Protein AF-A0A9X2YB79-F1 (afdb_monomer_lite)

pLDDT: mean 82.54, std 1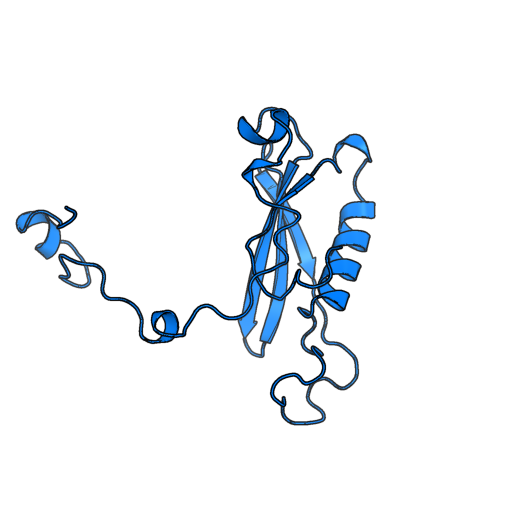3.03, range [49.19, 96.75]

Radius of gyration: 19.14 Å; chains: 1; bounding box: 35×54×44 Å

Organism: NCBI:txid318424

Secondary structure (DSSP, 8-state):
--PPPHHHHTTSTT--SSPPPPGGGGSPPP----TT--GGGS-THHHHT-STTEEEEEEEE-GGG-EEEEEEETTT--EEEEEEPPPTTTTTSPPPTT---TTTTSHHHHHHHHHHHHTTS-GGG-SEEE--S-GGGTT--

InterPro domains:
  IPR051917 Transposase/Integrase Enzymes [PTHR10948] (9-87)

Foldseek 3Di:
DQFDDQVVLVVDPVSDRDDDDDPVNPDDDPDFADPPDDPVPDPPCLVVLCFAQEWEWDWDQDPPRFIWIWIATSNPRDIDIQGQCFAPPPPVDDDDDVDDPRSRLAQVSLLVSCCVRCVPDDPRNNRYYHYPRDRSNSPVD

Structure (mmCIF, N/CA/C/O backbone):
data_AF-A0A9X2YB79-F1
#
_entry.id   AF-A0A9X2YB79-F1
#
loop_
_atom_site.group_PDB
_atom_site.id
_atom_site.type_symbol
_atom_site.label_atom_id
_atom_site.label_alt_id
_atom_site.label_comp_id
_atom_site.label_asym_id
_atom_site.label_entity_id
_atom_site.label_seq_id
_atom_site.pdbx_PDB_ins_code
_atom_site.Cartn_x
_atom_site.Cartn_y
_atom_site.Cartn_z
_atom_site.occupancy
_atom_site.B_iso_or_equiv
_atom_site.auth_seq_id
_atom_site.auth_comp_id
_atom_site.auth_asym_id
_atom_site.auth_atom_id
_atom_site.pdbx_PDB_model_num
ATOM 1 N N . ARG A 1 1 ? 6.542 -32.253 14.488 1.00 49.19 1 ARG A N 1
ATOM 2 C CA . ARG A 1 1 ? 6.603 -31.087 13.569 1.00 49.19 1 ARG A CA 1
ATOM 3 C C . ARG A 1 1 ? 6.091 -31.504 12.180 1.00 49.19 1 ARG A C 1
ATOM 5 O O . ARG A 1 1 ? 6.832 -32.119 11.434 1.00 49.19 1 ARG A O 1
ATOM 12 N N . GLY A 1 2 ? 4.823 -31.199 11.872 1.00 64.25 2 GLY A N 1
ATOM 13 C CA . GLY A 1 2 ? 4.397 -30.647 10.574 1.00 64.25 2 GLY A CA 1
ATOM 14 C C . GLY A 1 2 ? 4.166 -31.514 9.324 1.00 64.25 2 GLY A C 1
ATOM 15 O O . GLY A 1 2 ? 4.121 -30.914 8.256 1.00 64.25 2 GLY A O 1
ATOM 16 N N . ALA A 1 3 ? 4.012 -32.840 9.388 1.00 66.25 3 ALA A N 1
ATOM 17 C CA . ALA A 1 3 ? 3.626 -33.629 8.204 1.00 66.25 3 ALA A CA 1
ATOM 18 C C . ALA A 1 3 ? 2.130 -33.989 8.232 1.00 66.25 3 ALA A C 1
ATOM 20 O O . ALA A 1 3 ? 1.607 -34.361 9.285 1.00 66.25 3 ALA A O 1
ATOM 21 N N . LEU A 1 4 ? 1.444 -33.875 7.086 1.00 75.81 4 LEU A N 1
ATOM 22 C CA . LEU A 1 4 ? 0.056 -34.330 6.945 1.00 75.81 4 LEU A CA 1
ATOM 23 C C . LEU A 1 4 ? -0.021 -35.858 7.130 1.00 75.81 4 LEU A C 1
ATOM 25 O O . LEU A 1 4 ? 0.881 -36.579 6.699 1.00 75.81 4 LEU A O 1
ATOM 29 N N . LYS A 1 5 ? -1.104 -36.362 7.740 1.00 81.69 5 LYS A N 1
ATOM 30 C CA . LYS A 1 5 ? -1.351 -37.811 7.856 1.00 81.69 5 LYS A CA 1
ATOM 31 C C . LYS A 1 5 ? -1.383 -38.450 6.461 1.00 81.69 5 LYS A C 1
ATOM 33 O O . LYS A 1 5 ? -1.980 -37.878 5.553 1.00 81.69 5 LYS A O 1
ATOM 38 N N . ARG A 1 6 ? -0.778 -39.635 6.305 1.00 75.75 6 ARG A N 1
ATOM 39 C CA . ARG A 1 6 ? -0.624 -40.350 5.016 1.00 75.75 6 ARG A CA 1
ATOM 40 C C . ARG A 1 6 ? -1.925 -40.466 4.219 1.00 75.75 6 ARG A C 1
ATOM 42 O O . ARG A 1 6 ? -1.917 -40.215 3.021 1.00 75.75 6 ARG A O 1
ATOM 49 N N . GLU A 1 7 ? -3.024 -40.774 4.895 1.00 80.31 7 GLU A N 1
ATOM 50 C CA . GLU A 1 7 ? -4.357 -40.915 4.294 1.00 80.31 7 GLU A CA 1
ATOM 51 C C . GLU A 1 7 ? -4.833 -39.625 3.611 1.00 80.31 7 GLU A C 1
ATOM 53 O O . GLU A 1 7 ? -5.417 -39.662 2.534 1.00 80.31 7 GLU A O 1
ATOM 58 N N . LEU A 1 8 ? -4.508 -38.463 4.184 1.00 81.81 8 LEU A N 1
ATOM 59 C CA . LEU A 1 8 ? -4.899 -37.159 3.646 1.00 81.81 8 LEU A CA 1
ATOM 60 C C . LEU A 1 8 ? -4.013 -36.715 2.475 1.00 81.81 8 LEU A C 1
ATOM 62 O O . LEU A 1 8 ? -4.433 -35.896 1.662 1.00 81.81 8 LEU A O 1
ATOM 66 N N . VAL A 1 9 ? -2.792 -37.250 2.371 1.00 82.50 9 VAL A N 1
ATOM 67 C CA . VAL A 1 9 ? -1.859 -36.929 1.280 1.00 82.50 9 VAL A CA 1
ATOM 68 C C . VAL A 1 9 ? -2.377 -37.447 -0.061 1.00 82.50 9 VAL A C 1
ATOM 70 O O . VAL A 1 9 ? -2.197 -36.768 -1.069 1.00 82.50 9 VAL A O 1
ATOM 73 N N . ALA A 1 10 ? -3.066 -38.593 -0.066 1.00 81.19 10 ALA A N 1
ATOM 74 C CA . ALA A 1 10 ? -3.678 -39.168 -1.265 1.00 81.19 10 ALA A CA 1
ATOM 75 C C . ALA A 1 10 ? -4.766 -38.261 -1.871 1.00 81.19 10 ALA A C 1
ATOM 77 O O . ALA A 1 10 ? -4.942 -38.235 -3.085 1.00 81.19 10 ALA A O 1
ATOM 78 N N . CYS A 1 11 ? -5.442 -37.462 -1.041 1.00 85.44 11 CYS A N 1
ATOM 79 C CA . CYS A 1 11 ? -6.464 -36.511 -1.481 1.00 85.44 11 CYS A CA 1
ATOM 80 C C . CYS A 1 11 ? -5.879 -35.191 -2.014 1.00 85.44 11 CYS A C 1
ATOM 82 O O . CYS A 1 11 ? -6.603 -34.367 -2.574 1.00 85.44 11 CYS A O 1
ATOM 84 N N . LEU A 1 12 ? -4.578 -34.937 -1.827 1.00 81.94 12 LEU A N 1
ATOM 85 C CA . LEU A 1 12 ? -3.947 -33.718 -2.322 1.00 81.94 12 LEU A CA 1
ATOM 86 C C . LEU A 1 12 ? -3.648 -33.849 -3.813 1.00 81.94 12 LEU A C 1
ATOM 88 O O . LEU A 1 12 ? -2.931 -34.752 -4.230 1.00 81.94 12 LEU A O 1
ATOM 92 N N . ARG A 1 13 ? -4.045 -32.842 -4.599 1.00 85.56 13 ARG A N 1
ATOM 93 C CA . ARG A 1 13 ? -3.746 -32.742 -6.043 1.00 85.56 13 ARG A CA 1
ATOM 94 C C . ARG A 1 13 ? -2.268 -32.963 -6.394 1.00 85.56 13 ARG A C 1
ATOM 96 O O . ARG A 1 13 ? -1.944 -33.354 -7.506 1.00 85.56 13 ARG A O 1
ATOM 103 N N . THR A 1 14 ? -1.358 -32.638 -5.479 1.00 81.38 14 THR A N 1
ATOM 104 C CA . THR A 1 14 ? 0.088 -32.771 -5.691 1.00 81.38 14 THR A CA 1
ATOM 105 C C . THR A 1 14 ? 0.700 -34.004 -5.027 1.00 81.38 14 THR A C 1
ATOM 107 O O . THR A 1 14 ? 1.881 -34.247 -5.259 1.00 81.38 14 THR A O 1
ATOM 110 N N . GLY A 1 15 ? -0.042 -34.731 -4.181 1.00 82.06 15 GLY A N 1
ATOM 111 C CA . GLY A 1 15 ? 0.448 -35.893 -3.429 1.00 82.06 15 GLY A CA 1
ATOM 112 C C . GLY A 1 15 ? 1.571 -35.593 -2.429 1.00 82.06 15 GLY A C 1
ATOM 113 O O . GLY A 1 15 ? 2.278 -36.500 -1.995 1.00 82.06 15 GLY A O 1
ATOM 114 N N . ARG A 1 16 ? 1.803 -34.321 -2.074 1.00 81.00 16 ARG A N 1
ATOM 115 C CA . ARG A 1 16 ? 2.948 -33.928 -1.235 1.00 81.00 16 ARG A CA 1
ATOM 116 C C . ARG A 1 16 ? 2.546 -33.788 0.225 1.00 81.00 16 ARG A C 1
ATOM 118 O O . ARG A 1 16 ? 1.789 -32.889 0.574 1.00 81.00 16 ARG A O 1
ATOM 125 N N . ALA A 1 17 ? 3.146 -34.613 1.082 1.00 82.50 17 ALA A N 1
ATOM 126 C CA . ALA A 1 17 ? 2.995 -34.520 2.536 1.00 82.50 17 ALA A CA 1
ATOM 127 C C . ALA A 1 17 ? 3.674 -33.278 3.141 1.00 82.50 17 ALA A C 1
ATOM 129 O O . ALA A 1 17 ? 3.307 -32.833 4.229 1.00 82.50 17 ALA A O 1
ATOM 130 N N . LEU A 1 18 ? 4.670 -32.732 2.433 1.00 78.94 18 LEU A N 1
ATOM 131 C CA . LEU A 1 18 ? 5.451 -31.565 2.829 1.00 78.94 18 LEU A CA 1
ATOM 132 C C . LEU A 1 18 ? 5.437 -30.506 1.727 1.00 78.94 18 LEU A C 1
ATOM 134 O O . LEU A 1 18 ? 5.483 -30.802 0.530 1.00 78.94 18 LEU A O 1
ATOM 138 N N . ARG A 1 19 ? 5.414 -29.240 2.142 1.00 80.19 19 ARG A N 1
ATOM 139 C CA . ARG A 1 19 ? 5.516 -28.105 1.226 1.00 80.19 19 ARG A CA 1
ATOM 140 C C . ARG A 1 19 ? 6.909 -28.082 0.599 1.00 80.19 19 ARG A C 1
ATOM 142 O O . ARG A 1 19 ? 7.903 -27.949 1.303 1.00 80.19 19 ARG A O 1
ATOM 149 N N . VAL A 1 20 ? 6.967 -28.134 -0.729 1.00 77.31 20 VAL A N 1
ATOM 150 C CA . VAL A 1 20 ? 8.208 -27.900 -1.478 1.00 77.31 20 VAL A CA 1
ATOM 151 C C . VAL A 1 20 ? 8.343 -26.395 -1.726 1.00 77.31 20 VAL A C 1
ATOM 153 O O . VAL A 1 20 ? 7.406 -25.796 -2.273 1.00 77.31 20 VAL A O 1
ATOM 156 N N . PRO A 1 21 ? 9.458 -25.758 -1.333 1.00 69.00 21 PRO A N 1
ATOM 157 C CA . PRO A 1 21 ? 9.728 -24.367 -1.681 1.00 69.00 21 PRO A CA 1
ATOM 158 C C . PRO A 1 21 ? 9.716 -24.197 -3.204 1.00 69.00 21 PRO A C 1
ATOM 160 O O . PRO A 1 21 ? 10.287 -25.012 -3.927 1.00 69.00 21 PRO A O 1
ATOM 163 N N . ARG A 1 22 ? 9.069 -23.148 -3.724 1.00 71.25 22 ARG A N 1
ATOM 164 C CA . ARG A 1 22 ? 9.188 -22.828 -5.156 1.00 71.25 22 ARG A CA 1
ATOM 165 C C . ARG A 1 22 ? 10.617 -22.342 -5.421 1.00 71.25 22 ARG A C 1
ATOM 167 O O . ARG A 1 22 ? 11.197 -21.696 -4.556 1.00 71.25 22 ARG A O 1
ATOM 174 N N . ALA A 1 23 ? 11.159 -22.567 -6.621 1.00 66.12 23 ALA A N 1
ATOM 175 C CA . ALA A 1 23 ? 12.501 -22.088 -6.991 1.00 66.12 23 ALA A CA 1
ATOM 176 C C . ALA A 1 23 ? 12.678 -20.571 -6.747 1.00 66.12 23 ALA A C 1
ATOM 178 O O . ALA A 1 23 ? 13.694 -20.133 -6.224 1.00 66.12 23 ALA A O 1
ATOM 179 N N . ARG A 1 24 ? 11.628 -19.768 -6.983 1.00 56.69 24 ARG A N 1
ATOM 180 C CA . ARG A 1 24 ? 11.595 -18.325 -6.664 1.00 56.69 24 ARG A CA 1
ATOM 181 C C . ARG A 1 24 ? 11.772 -18.013 -5.166 1.00 56.69 24 ARG A C 1
ATOM 183 O O . ARG A 1 24 ? 12.240 -16.934 -4.829 1.00 56.69 24 ARG A O 1
ATOM 190 N N . THR A 1 25 ? 11.410 -18.935 -4.276 1.00 51.78 25 THR A N 1
ATOM 191 C CA . THR A 1 25 ? 11.564 -18.818 -2.815 1.00 51.78 25 THR A CA 1
ATOM 192 C C . THR A 1 25 ? 12.994 -19.120 -2.346 1.00 51.78 25 THR A C 1
ATOM 194 O O . THR A 1 25 ? 13.306 -18.870 -1.189 1.00 51.78 25 THR A O 1
ATOM 197 N N . GLN A 1 26 ? 13.872 -19.632 -3.219 1.00 51.84 26 GLN A N 1
ATOM 198 C CA . GLN A 1 26 ? 15.302 -19.796 -2.919 1.00 51.84 26 GLN A CA 1
ATOM 199 C C . GLN A 1 26 ? 16.100 -18.495 -3.100 1.00 51.84 26 GLN A C 1
ATOM 201 O O . GLN A 1 26 ? 17.267 -18.431 -2.713 1.00 51.84 26 GLN A O 1
ATOM 206 N N . ASN A 1 27 ? 15.491 -17.443 -3.661 1.00 52.88 27 ASN A N 1
ATOM 207 C CA . ASN A 1 27 ? 16.123 -16.131 -3.694 1.00 52.88 27 ASN A CA 1
ATOM 208 C C . ASN A 1 27 ? 16.271 -15.594 -2.268 1.00 52.88 27 ASN A C 1
ATOM 210 O O . ASN A 1 27 ? 15.292 -15.490 -1.529 1.00 52.88 27 ASN A O 1
ATOM 214 N N . LYS A 1 28 ? 17.510 -15.235 -1.907 1.00 55.50 28 LYS A N 1
ATOM 215 C CA . LYS A 1 28 ? 17.837 -14.569 -0.641 1.00 55.50 28 LYS A CA 1
ATOM 216 C C . LYS A 1 28 ? 16.924 -13.347 -0.443 1.00 55.50 28 LYS A C 1
ATOM 218 O O . LYS A 1 28 ? 16.685 -12.630 -1.421 1.00 55.50 28 LYS A O 1
ATOM 223 N N . PRO A 1 29 ? 16.446 -13.079 0.786 1.00 49.69 29 PRO A N 1
ATOM 224 C CA . PRO A 1 29 ? 15.671 -11.879 1.072 1.00 49.69 29 PRO A CA 1
ATOM 225 C C . PRO A 1 29 ? 16.494 -10.653 0.664 1.00 49.69 29 PRO A C 1
ATOM 227 O O . PRO A 1 29 ? 17.612 -10.452 1.137 1.00 49.69 29 PRO A O 1
ATOM 230 N N . GLN A 1 30 ? 15.978 -9.873 -0.283 1.00 54.84 30 GLN A N 1
ATOM 231 C CA . GLN A 1 30 ? 16.616 -8.636 -0.712 1.00 54.84 30 GLN A CA 1
ATOM 232 C C . GLN A 1 30 ? 16.090 -7.483 0.135 1.00 54.84 30 GLN A C 1
ATOM 234 O O . GLN A 1 30 ? 14.881 -7.313 0.185 1.00 54.84 30 GLN A O 1
ATOM 239 N N . GLY A 1 31 ? 17.007 -6.682 0.694 1.00 55.38 31 GLY A N 1
ATOM 240 C CA . GLY A 1 31 ? 16.797 -5.311 1.183 1.00 55.38 31 GLY A CA 1
ATOM 241 C C . GLY A 1 31 ? 15.593 -5.115 2.101 1.00 55.38 31 GLY A C 1
ATOM 242 O O . GLY A 1 31 ? 14.485 -4.913 1.623 1.00 55.38 31 GLY A O 1
ATOM 243 N N . HIS A 1 32 ? 15.825 -5.132 3.411 1.00 50.03 32 HIS A N 1
ATOM 244 C CA . HIS A 1 32 ? 14.796 -4.784 4.383 1.00 50.03 32 HIS A CA 1
ATOM 245 C C . HIS A 1 32 ? 14.537 -3.275 4.366 1.00 50.03 32 HIS A C 1
ATOM 247 O O . HIS A 1 32 ? 15.483 -2.488 4.387 1.00 50.03 32 HIS A O 1
ATOM 253 N N . VAL A 1 33 ? 13.258 -2.902 4.379 1.00 55.44 33 VAL A N 1
ATOM 254 C CA . VAL A 1 33 ? 12.795 -1.576 4.807 1.00 55.44 33 VAL A CA 1
ATOM 255 C C . VAL A 1 33 ? 13.385 -1.266 6.193 1.00 55.44 33 VAL A C 1
ATOM 257 O O . VAL A 1 33 ? 13.544 -2.177 7.014 1.00 55.44 33 VAL A O 1
ATOM 260 N N . THR A 1 34 ? 13.755 -0.002 6.413 1.00 54.25 34 THR A N 1
ATOM 261 C CA . THR A 1 34 ? 14.361 0.541 7.640 1.00 54.25 34 THR A CA 1
ATOM 262 C C . THR A 1 34 ? 13.665 0.046 8.914 1.00 54.25 34 THR A C 1
ATOM 264 O O . THR A 1 34 ? 12.457 -0.191 8.946 1.00 54.25 34 THR A O 1
ATOM 267 N N . ALA A 1 35 ? 14.438 -0.142 9.988 1.00 54.75 35 ALA A N 1
ATOM 268 C CA . ALA A 1 35 ? 13.974 -0.739 11.247 1.00 54.75 35 ALA A CA 1
ATOM 269 C C . ALA A 1 35 ? 12.943 0.118 12.013 1.00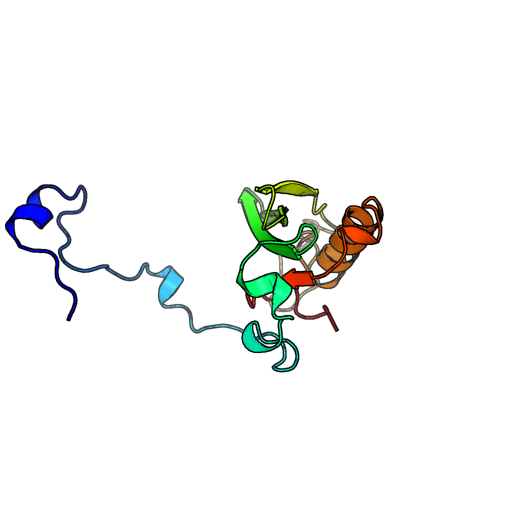 54.75 35 ALA A C 1
ATOM 271 O O . ALA A 1 35 ? 12.412 -0.318 13.038 1.00 54.75 35 ALA A O 1
ATOM 272 N N . ASP A 1 36 ? 12.655 1.325 11.531 1.00 55.91 36 ASP A N 1
ATOM 273 C CA . ASP A 1 36 ? 12.034 2.372 12.330 1.00 55.91 36 ASP A CA 1
ATOM 274 C C . ASP A 1 36 ? 10.518 2.199 12.502 1.00 55.91 36 ASP A C 1
ATOM 276 O O . ASP A 1 36 ? 9.987 2.572 13.555 1.00 55.91 36 ASP A O 1
ATOM 280 N N . VAL A 1 37 ? 9.835 1.504 11.581 1.00 64.50 37 VAL A N 1
ATOM 281 C CA . VAL A 1 37 ? 8.375 1.297 11.624 1.00 64.50 37 VAL A CA 1
ATOM 282 C C . VAL A 1 37 ? 8.023 -0.193 11.558 1.00 64.50 37 VAL A C 1
ATOM 284 O O . VAL A 1 37 ? 7.747 -0.776 10.511 1.00 64.50 37 VAL A O 1
ATOM 287 N N . VAL A 1 38 ? 8.054 -0.851 12.717 1.00 72.44 38 VAL A N 1
ATOM 288 C CA . VAL A 1 38 ? 7.670 -2.263 12.860 1.00 72.44 38 VAL A CA 1
ATOM 289 C C . VAL A 1 38 ? 6.197 -2.409 13.242 1.00 72.44 38 VAL A C 1
ATOM 291 O O . VAL A 1 38 ? 5.660 -1.596 13.988 1.00 72.44 38 VAL A O 1
ATOM 294 N N . ILE A 1 39 ? 5.549 -3.492 12.797 1.00 74.75 39 ILE A N 1
ATOM 295 C CA . ILE A 1 39 ? 4.125 -3.770 13.073 1.00 74.75 39 ILE A CA 1
ATOM 296 C C . ILE A 1 39 ? 3.781 -3.794 14.573 1.00 74.75 39 ILE A C 1
ATOM 298 O O . ILE A 1 39 ? 2.642 -3.522 14.945 1.00 74.75 39 ILE A O 1
ATOM 302 N N . SER A 1 40 ? 4.756 -4.090 15.439 1.00 76.19 40 SER A N 1
ATOM 303 C CA . SER A 1 40 ? 4.595 -4.062 16.896 1.00 76.19 40 SER A CA 1
ATOM 304 C C . SER A 1 40 ? 4.469 -2.652 17.478 1.00 76.19 40 SER A C 1
ATOM 306 O O . SER A 1 40 ? 3.951 -2.521 18.579 1.00 76.19 40 SER A O 1
ATOM 308 N N . LYS A 1 41 ? 4.890 -1.603 16.756 1.00 78.06 41 LYS A N 1
ATOM 309 C CA . LYS A 1 41 ? 4.734 -0.197 17.169 1.00 78.06 41 LYS A CA 1
ATOM 310 C C . LYS A 1 41 ? 3.352 0.387 16.842 1.00 78.06 41 LYS A C 1
ATOM 312 O O . LYS A 1 41 ? 3.118 1.562 17.106 1.00 78.06 41 LYS A O 1
ATOM 317 N N . ARG A 1 42 ? 2.439 -0.385 16.239 1.00 81.94 42 ARG A N 1
ATOM 318 C CA . ARG A 1 42 ? 1.092 0.108 15.911 1.00 81.94 42 ARG A CA 1
ATOM 319 C C . ARG A 1 42 ? 0.315 0.482 17.187 1.00 81.94 42 ARG A C 1
ATOM 321 O O . ARG A 1 42 ? 0.484 -0.200 18.201 1.00 81.94 42 ARG A O 1
ATOM 328 N N . PRO A 1 43 ? -0.580 1.485 17.134 1.00 83.62 43 PRO A N 1
ATOM 329 C CA . PRO A 1 43 ? -1.476 1.776 18.249 1.00 83.62 43 PRO A CA 1
ATOM 330 C C . PRO A 1 43 ? -2.359 0.562 18.564 1.00 83.62 43 PRO A C 1
ATOM 332 O O . PRO A 1 43 ? -2.681 -0.231 17.674 1.00 83.62 43 PRO A O 1
ATOM 335 N N . ALA A 1 44 ? -2.762 0.416 19.828 1.00 83.00 44 ALA A N 1
ATOM 336 C CA . ALA A 1 44 ? -3.557 -0.724 20.290 1.00 83.00 44 ALA A CA 1
ATOM 337 C C . ALA A 1 44 ? -4.887 -0.866 19.527 1.00 83.00 44 ALA A C 1
ATOM 339 O O . ALA A 1 44 ? -5.276 -1.980 19.189 1.00 83.00 44 ALA A O 1
ATOM 340 N N . GLU A 1 45 ? -5.507 0.256 19.156 1.00 82.00 45 GLU A N 1
ATOM 341 C CA . GLU A 1 45 ? -6.744 0.333 18.358 1.00 82.00 45 GLU A CA 1
ATOM 342 C C . GLU A 1 45 ? -6.616 -0.324 16.970 1.00 82.00 45 GLU A C 1
ATOM 344 O O . GLU A 1 45 ? -7.582 -0.826 16.399 1.00 82.00 45 GLU A O 1
ATOM 349 N N . ALA A 1 46 ? -5.398 -0.409 16.424 1.00 80.19 46 ALA A N 1
ATOM 350 C CA . ALA A 1 46 ? -5.156 -1.128 15.178 1.00 80.19 46 ALA A CA 1
ATOM 351 C C . ALA A 1 46 ? -5.094 -2.654 15.385 1.00 80.19 46 ALA A C 1
ATOM 353 O O . ALA A 1 46 ? -5.096 -3.412 14.410 1.00 80.19 46 ALA A O 1
ATOM 354 N N . ALA A 1 47 ? -4.961 -3.151 16.617 1.00 81.19 47 ALA A N 1
ATOM 355 C CA . ALA A 1 47 ? -4.741 -4.569 16.875 1.00 81.19 47 ALA A CA 1
ATOM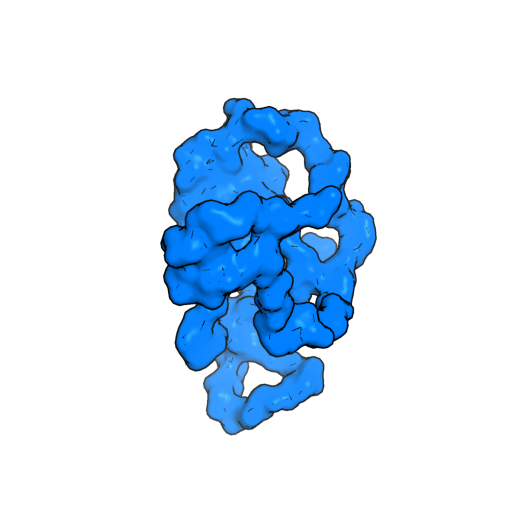 356 C C . ALA A 1 47 ? -6.018 -5.403 16.779 1.00 81.19 47 ALA A C 1
ATOM 358 O O . ALA A 1 47 ? -6.004 -6.451 16.127 1.00 81.19 47 ALA A O 1
ATOM 359 N N . ASP A 1 48 ? -7.094 -4.918 17.386 1.00 83.56 48 ASP A N 1
ATOM 360 C CA . ASP A 1 48 ? -8.396 -5.583 17.443 1.00 83.56 48 ASP A CA 1
ATOM 361 C C . ASP A 1 48 ? -9.261 -5.328 16.197 1.00 83.56 48 ASP A C 1
ATOM 363 O O . ASP A 1 48 ? -10.249 -6.030 15.977 1.00 83.56 48 ASP A O 1
ATOM 367 N N . ARG A 1 49 ? -8.854 -4.376 15.342 1.00 85.69 49 ARG A N 1
ATOM 368 C CA . ARG A 1 49 ? -9.593 -3.953 14.141 1.00 85.69 49 ARG A CA 1
ATOM 369 C C . ARG A 1 49 ? -11.000 -3.470 14.496 1.00 85.69 49 ARG A C 1
ATOM 371 O O . ARG A 1 49 ? -11.930 -3.687 13.721 1.00 85.69 49 ARG A O 1
ATOM 378 N N . ALA A 1 50 ? -11.177 -2.875 15.673 1.00 85.50 50 ALA A N 1
ATOM 379 C CA . ALA A 1 50 ? -12.476 -2.410 16.137 1.00 85.50 50 ALA A CA 1
ATOM 380 C C . ALA A 1 50 ? -12.860 -1.050 15.537 1.00 85.50 50 ALA A C 1
ATOM 382 O O . ALA A 1 50 ? -14.051 -0.812 15.320 1.00 85.50 50 ALA A O 1
ATOM 383 N N . VAL A 1 51 ? -11.867 -0.214 15.215 1.00 89.50 51 VAL A N 1
ATOM 384 C CA . VAL A 1 51 ? -12.037 1.172 14.761 1.00 89.50 51 VAL A CA 1
ATOM 385 C C . VAL A 1 51 ? -11.726 1.309 13.261 1.00 89.50 51 VAL A C 1
ATOM 387 O O . VAL A 1 51 ? -10.698 0.796 12.808 1.00 89.50 51 VAL A O 1
ATOM 390 N N . PRO A 1 52 ? -12.588 1.985 12.472 1.00 93.25 52 PRO A N 1
ATOM 391 C CA . PRO A 1 52 ? -12.293 2.313 11.081 1.00 93.25 52 PRO A CA 1
ATOM 392 C C . PRO A 1 52 ? -11.090 3.248 10.920 1.00 93.25 52 PRO A C 1
ATOM 394 O O . PRO A 1 52 ? -10.847 4.121 11.747 1.00 93.25 52 PRO A O 1
ATOM 397 N N . GLY A 1 53 ? -10.394 3.129 9.792 1.00 93.12 53 GLY A N 1
ATOM 398 C CA . GLY A 1 53 ? -9.319 4.051 9.406 1.00 93.12 53 GLY A CA 1
ATOM 399 C C . GLY A 1 53 ? -7.908 3.502 9.604 1.00 93.12 53 GLY A C 1
ATOM 400 O O . GLY A 1 53 ? -6.928 4.195 9.323 1.00 93.12 53 GLY A O 1
ATOM 401 N N . HIS A 1 54 ? -7.799 2.246 10.036 1.00 93.94 54 HIS A N 1
ATOM 402 C CA . HIS A 1 54 ? -6.569 1.468 9.975 1.00 93.94 54 HIS A CA 1
ATOM 403 C C . HIS A 1 54 ? -6.570 0.620 8.707 1.00 93.94 54 HIS A C 1
ATOM 405 O O . HIS A 1 54 ? -7.479 -0.179 8.488 1.00 93.94 54 HIS A O 1
ATOM 411 N N . TRP A 1 55 ? -5.531 0.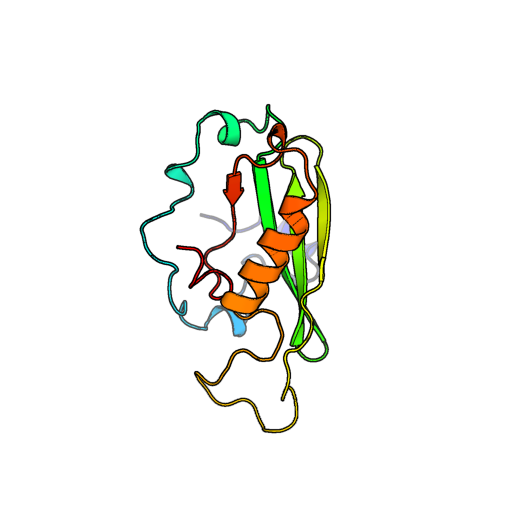758 7.895 1.00 94.44 55 TRP A N 1
ATOM 412 C CA . TRP A 1 55 ? -5.446 0.175 6.565 1.00 94.44 55 TRP A CA 1
ATOM 413 C C . TRP A 1 55 ? -4.312 -0.838 6.472 1.00 94.44 55 TRP A C 1
ATOM 415 O O . TRP A 1 55 ? -3.269 -0.732 7.125 1.00 94.44 55 TRP A O 1
ATOM 425 N N . GLU A 1 56 ? -4.528 -1.837 5.637 1.00 93.31 56 GLU A N 1
ATOM 426 C CA . GLU A 1 56 ? -3.541 -2.828 5.241 1.00 93.31 56 GLU A CA 1
ATOM 427 C C . GLU A 1 56 ? -3.378 -2.737 3.733 1.00 93.31 56 GLU A C 1
ATOM 429 O O . GLU A 1 56 ? -4.366 -2.745 2.999 1.00 93.31 56 GLU A O 1
ATOM 434 N N . GLY A 1 57 ? -2.143 -2.578 3.285 1.00 92.56 57 GLY A N 1
ATOM 435 C CA . GLY A 1 57 ? -1.822 -2.410 1.888 1.00 92.56 57 GLY A CA 1
ATOM 436 C C . GLY A 1 57 ? -0.976 -3.551 1.340 1.00 92.56 57 GLY A C 1
ATOM 437 O O . GLY A 1 57 ? -0.205 -4.171 2.073 1.00 92.56 57 GLY A O 1
ATOM 438 N N . ASP A 1 58 ? -1.162 -3.835 0.056 1.00 91.75 58 ASP A N 1
ATOM 439 C CA . ASP A 1 58 ? -0.439 -4.866 -0.690 1.00 91.75 58 ASP A CA 1
ATOM 440 C C . ASP A 1 58 ? -0.227 -4.417 -2.145 1.00 91.75 58 ASP A C 1
ATOM 442 O O . ASP A 1 58 ? -0.961 -3.567 -2.666 1.00 91.75 58 ASP A O 1
ATOM 446 N N . LEU A 1 59 ? 0.790 -4.971 -2.804 1.00 92.19 59 LEU A N 1
ATOM 447 C CA . LEU A 1 59 ? 1.148 -4.658 -4.182 1.00 92.19 59 LEU A CA 1
ATOM 448 C C . LEU A 1 59 ? 0.831 -5.836 -5.104 1.00 92.19 59 LEU A C 1
ATOM 450 O O . LEU A 1 59 ? 1.462 -6.893 -5.053 1.00 92.19 59 LEU A O 1
ATOM 454 N N . ILE A 1 60 ? -0.069 -5.612 -6.059 1.00 91.69 60 ILE A N 1
ATOM 455 C CA . ILE A 1 60 ? -0.333 -6.570 -7.129 1.00 91.69 60 ILE A CA 1
ATOM 456 C C . ILE A 1 60 ? 0.477 -6.173 -8.360 1.00 91.69 60 ILE A C 1
ATOM 458 O O . ILE A 1 60 ? 0.278 -5.102 -8.931 1.00 91.69 60 ILE A O 1
ATOM 462 N N . ILE A 1 61 ? 1.360 -7.073 -8.804 1.00 90.31 61 ILE A N 1
ATOM 463 C CA . ILE A 1 61 ? 2.110 -6.926 -10.057 1.00 90.31 61 ILE A CA 1
ATOM 464 C C . ILE A 1 61 ? 1.488 -7.823 -11.127 1.00 90.31 61 ILE A C 1
ATOM 466 O O . ILE A 1 61 ? 1.456 -9.048 -10.993 1.00 90.31 61 ILE A O 1
ATOM 470 N N . GLY A 1 62 ? 1.021 -7.197 -12.204 1.00 90.00 62 GLY A N 1
ATOM 471 C CA . GLY A 1 62 ? 0.426 -7.848 -13.362 1.00 90.00 62 GLY A CA 1
ATOM 472 C C . GLY A 1 62 ? 1.412 -8.104 -14.505 1.00 90.00 62 GLY A C 1
ATOM 473 O O . GLY A 1 62 ? 2.630 -7.915 -14.405 1.00 90.00 62 GLY A O 1
ATOM 474 N N . ALA A 1 63 ? 0.862 -8.537 -15.641 1.00 88.94 63 ALA A N 1
ATOM 475 C CA . ALA A 1 63 ? 1.629 -8.758 -16.862 1.00 88.94 63 ALA A CA 1
ATOM 476 C C . ALA A 1 63 ? 2.307 -7.461 -17.338 1.00 88.94 63 ALA A C 1
ATOM 478 O O . ALA A 1 63 ? 1.806 -6.353 -17.124 1.00 88.94 63 ALA A O 1
ATOM 479 N N . GLY A 1 64 ? 3.485 -7.589 -17.959 1.00 86.25 64 GLY A N 1
ATOM 480 C CA . GLY A 1 64 ? 4.240 -6.431 -18.451 1.00 86.25 64 GLY A CA 1
ATOM 481 C C . GLY A 1 64 ? 4.664 -5.450 -17.350 1.00 86.25 64 GLY A C 1
ATOM 482 O O . GLY A 1 64 ? 4.828 -4.262 -17.636 1.00 86.25 64 GLY A O 1
ATOM 483 N N . ARG A 1 65 ? 4.802 -5.937 -16.105 1.00 86.62 65 ARG A N 1
ATOM 484 C CA . ARG A 1 65 ? 5.173 -5.155 -14.912 1.00 86.62 65 ARG A CA 1
ATOM 485 C C . ARG A 1 65 ? 4.214 -3.998 -14.610 1.00 86.62 65 ARG A C 1
ATOM 487 O O . ARG A 1 65 ? 4.625 -3.015 -14.005 1.00 86.62 65 ARG A O 1
ATOM 494 N N . SER A 1 66 ? 2.959 -4.120 -15.044 1.00 90.75 66 SER A N 1
ATOM 495 C CA . SER A 1 66 ? 1.875 -3.268 -14.550 1.00 90.75 66 SER A CA 1
ATOM 496 C C . SER A 1 66 ? 1.690 -3.491 -13.053 1.00 90.75 66 SER A C 1
ATOM 498 O O . SER A 1 66 ? 1.999 -4.573 -12.546 1.00 90.75 66 SER A O 1
ATOM 500 N N . ALA A 1 67 ? 1.203 -2.477 -12.345 1.00 93.12 67 ALA A N 1
ATOM 501 C CA . ALA A 1 67 ? 1.022 -2.567 -10.910 1.00 93.12 67 ALA A CA 1
ATOM 502 C C . ALA A 1 67 ? -0.228 -1.825 -10.436 1.00 93.12 67 ALA A C 1
ATOM 504 O O . ALA A 1 67 ? -0.633 -0.813 -11.010 1.00 93.12 67 ALA A O 1
ATOM 505 N N . ILE A 1 68 ? -0.831 -2.358 -9.378 1.00 94.75 68 ILE A N 1
ATOM 506 C CA . ILE A 1 68 ? -1.906 -1.729 -8.615 1.00 94.75 68 ILE A CA 1
ATOM 507 C C . ILE A 1 68 ? -1.578 -1.940 -7.142 1.00 94.75 68 ILE A C 1
ATOM 509 O O . ILE A 1 68 ? -1.306 -3.064 -6.718 1.00 94.75 68 ILE A O 1
ATOM 513 N N . ALA A 1 69 ? -1.616 -0.861 -6.370 1.00 94.94 69 ALA A N 1
ATOM 514 C CA . ALA A 1 69 ? -1.614 -0.940 -4.920 1.00 94.94 69 ALA A CA 1
ATOM 515 C C . ALA A 1 69 ? -3.050 -1.194 -4.445 1.00 94.94 69 ALA A C 1
ATOM 517 O O . ALA A 1 69 ? -3.991 -0.531 -4.879 1.00 94.94 69 ALA A O 1
ATOM 518 N N . THR A 1 70 ? -3.237 -2.165 -3.563 1.00 95.62 70 THR A N 1
ATOM 519 C CA . THR A 1 70 ? -4.521 -2.412 -2.904 1.00 95.62 70 THR A CA 1
ATOM 520 C C . THR A 1 70 ? -4.438 -1.898 -1.486 1.00 95.62 70 THR A C 1
ATOM 522 O O . THR A 1 70 ? -3.488 -2.238 -0.792 1.00 95.62 70 THR A O 1
ATOM 525 N N . VAL A 1 71 ? -5.418 -1.112 -1.048 1.00 96.00 71 VAL A N 1
ATOM 526 C CA . VAL A 1 71 ? -5.480 -0.572 0.312 1.00 96.00 71 VAL A CA 1
ATOM 527 C C . VAL A 1 71 ? -6.815 -0.980 0.921 1.00 96.00 71 VAL A C 1
ATOM 529 O O . VAL A 1 71 ? -7.876 -0.609 0.422 1.00 96.00 71 VAL A O 1
ATOM 532 N N . VAL A 1 72 ? -6.767 -1.799 1.968 1.00 96.00 72 VAL A N 1
ATOM 533 C CA . VAL A 1 72 ? -7.932 -2.450 2.574 1.00 96.00 72 VAL A CA 1
ATOM 534 C C . VAL A 1 72 ? -8.147 -1.929 3.987 1.00 96.00 72 VAL A C 1
ATOM 536 O O . VAL A 1 72 ? -7.268 -2.041 4.841 1.00 96.00 72 VAL A O 1
ATOM 539 N N . GLU A 1 73 ? -9.333 -1.394 4.258 1.00 95.25 73 GLU A N 1
ATOM 540 C CA . GLU A 1 73 ? -9.702 -0.921 5.591 1.00 95.25 73 GLU A CA 1
ATOM 541 C C . GLU A 1 73 ? -9.981 -2.122 6.503 1.00 95.25 73 GLU A C 1
ATOM 543 O O . GLU A 1 73 ? -10.745 -3.029 6.162 1.00 95.25 73 GLU A O 1
ATOM 548 N N . ARG A 1 74 ? -9.345 -2.179 7.672 1.00 93.75 74 ARG A N 1
ATOM 549 C CA . ARG A 1 74 ? -9.287 -3.411 8.469 1.00 93.75 74 ARG A CA 1
ATOM 550 C C . ARG A 1 74 ? -10.591 -3.727 9.204 1.00 93.75 74 ARG A C 1
ATOM 552 O O . ARG A 1 74 ? -10.807 -4.910 9.490 1.00 93.75 74 ARG A O 1
ATOM 559 N N . LYS A 1 75 ? -11.459 -2.738 9.461 1.00 93.50 75 LYS A N 1
ATOM 560 C CA . LYS A 1 75 ? -12.783 -2.933 10.080 1.00 93.50 75 LYS A CA 1
ATOM 561 C C . LYS A 1 75 ? -13.857 -3.323 9.058 1.00 93.50 75 LYS A C 1
ATOM 563 O O . LYS A 1 75 ? -14.428 -4.406 9.148 1.00 93.50 75 LYS A O 1
ATOM 568 N N . SER A 1 76 ? -14.131 -2.443 8.103 1.00 93.44 76 SER A N 1
ATOM 569 C CA . SER A 1 76 ? -15.191 -2.538 7.088 1.00 93.44 76 SER A CA 1
ATOM 570 C C . SER A 1 76 ? -14.828 -3.427 5.904 1.00 93.44 76 SER A C 1
ATOM 572 O O . SER A 1 76 ? -15.721 -3.872 5.191 1.00 93.44 76 SER A O 1
ATOM 574 N N . ARG A 1 77 ? -13.532 -3.689 5.681 1.00 93.75 77 ARG A N 1
ATOM 575 C CA . ARG A 1 77 ? -13.011 -4.395 4.497 1.00 93.75 77 ARG A CA 1
ATOM 576 C C . ARG A 1 77 ? -13.296 -3.687 3.177 1.00 93.75 77 ARG A C 1
ATOM 578 O O . ARG A 1 77 ? -13.213 -4.315 2.125 1.00 93.75 77 ARG A O 1
ATOM 585 N N . SER A 1 78 ? -13.584 -2.387 3.225 1.00 94.62 78 SER A N 1
ATOM 586 C CA . SER A 1 78 ? -13.599 -1.565 2.020 1.00 94.62 78 SER A CA 1
ATOM 587 C C . SER A 1 78 ? -12.217 -1.588 1.363 1.00 94.62 78 SER A C 1
ATOM 589 O O . SER A 1 78 ? -11.188 -1.582 2.044 1.00 94.62 78 SER A O 1
ATOM 591 N N . VAL A 1 79 ? -12.203 -1.680 0.034 1.00 96.44 79 VAL A N 1
ATOM 592 C CA . VAL A 1 79 ? -10.981 -1.798 -0.765 1.00 96.44 79 VAL A CA 1
ATOM 593 C C . VAL A 1 79 ? -10.876 -0.588 -1.673 1.00 96.44 79 VAL A C 1
ATOM 595 O O . VAL A 1 79 ? -11.801 -0.285 -2.424 1.00 96.44 79 VAL A O 1
ATOM 598 N N . MET A 1 80 ? -9.722 0.063 -1.636 1.00 96.56 80 MET A N 1
ATOM 599 C CA . MET A 1 80 ? -9.317 1.073 -2.599 1.00 96.56 80 MET A CA 1
ATOM 600 C C . MET A 1 80 ? -8.239 0.481 -3.506 1.00 96.56 80 MET A C 1
ATOM 602 O O . MET A 1 80 ? -7.237 -0.059 -3.032 1.00 96.56 80 MET A O 1
ATOM 606 N N . LEU A 1 81 ? -8.455 0.577 -4.816 1.00 96.75 81 LEU A N 1
ATOM 607 C CA . LEU A 1 81 ? -7.464 0.216 -5.822 1.00 96.75 81 LEU A CA 1
ATOM 608 C C . LEU A 1 81 ? -6.750 1.486 -6.274 1.00 96.75 81 LEU A C 1
ATOM 610 O O . LEU A 1 81 ? -7.362 2.382 -6.849 1.00 96.75 81 LEU A O 1
ATOM 614 N N . VAL A 1 82 ? -5.452 1.549 -6.011 1.00 96.31 82 VAL A N 1
ATOM 615 C CA . VAL A 1 82 ? -4.588 2.671 -6.358 1.00 96.31 82 VAL A CA 1
ATOM 616 C C . VAL A 1 82 ? -3.822 2.303 -7.619 1.00 96.31 82 VAL A C 1
ATOM 618 O O . VAL A 1 82 ? -2.971 1.410 -7.623 1.00 96.31 82 VAL A O 1
ATOM 621 N N 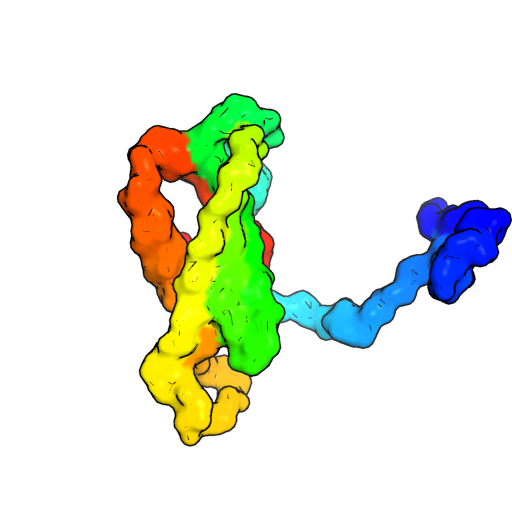. HIS A 1 83 ? -4.163 2.972 -8.716 1.00 94.06 83 HIS A N 1
ATOM 622 C CA . HIS A 1 83 ? -3.493 2.766 -9.991 1.00 94.06 83 HIS A CA 1
ATOM 623 C C . HIS A 1 83 ? -2.063 3.318 -9.945 1.00 94.06 83 HIS A C 1
ATOM 625 O O . HIS A 1 83 ? -1.851 4.457 -9.535 1.00 94.06 83 HIS A O 1
ATOM 631 N N . LEU A 1 84 ? -1.092 2.517 -10.392 1.00 94.56 84 LEU A N 1
ATOM 632 C CA . LEU A 1 84 ? 0.319 2.891 -10.453 1.00 94.56 84 LEU A CA 1
ATOM 633 C C . LEU A 1 84 ? 0.751 2.984 -11.925 1.00 94.56 84 LEU A C 1
ATOM 635 O O . LEU A 1 84 ? 1.141 1.969 -12.516 1.00 94.56 84 LEU A O 1
ATOM 639 N N . PRO A 1 85 ? 0.630 4.170 -12.554 1.00 92.56 85 PRO A N 1
ATOM 640 C CA . PRO A 1 85 ? 0.953 4.338 -13.961 1.00 92.56 85 PRO A CA 1
ATOM 641 C C . PRO A 1 85 ? 2.460 4.244 -14.198 1.00 92.56 85 PRO A C 1
ATOM 643 O O . PRO A 1 85 ? 3.282 4.539 -13.330 1.00 92.56 85 PRO A O 1
ATOM 646 N N . ARG A 1 86 ? 2.826 3.857 -15.419 1.00 92.75 86 ARG A N 1
ATOM 647 C CA . ARG A 1 86 ? 4.218 3.896 -15.875 1.00 92.75 86 ARG A CA 1
ATOM 648 C C . ARG A 1 86 ? 4.697 5.342 -15.920 1.00 92.75 86 ARG A C 1
ATOM 650 O O . ARG A 1 86 ? 3.953 6.225 -16.342 1.00 92.75 86 ARG A O 1
ATOM 657 N N . LEU A 1 87 ? 5.939 5.553 -15.509 1.00 91.38 87 LEU A N 1
ATOM 658 C CA . LEU A 1 87 ? 6.581 6.856 -15.592 1.00 91.38 87 LEU A CA 1
ATOM 659 C C . LEU A 1 87 ? 7.134 7.091 -16.999 1.00 91.38 87 LEU A C 1
ATOM 661 O O . LEU A 1 87 ? 7.299 6.160 -17.796 1.00 91.38 87 LEU A O 1
ATOM 665 N N . GLU A 1 88 ? 7.430 8.353 -17.285 1.00 91.25 88 GLU A N 1
ATOM 666 C CA . GLU A 1 88 ? 8.056 8.766 -18.534 1.00 91.25 88 GLU A CA 1
ATOM 667 C C . GLU A 1 88 ? 9.355 7.984 -18.792 1.00 91.25 88 GLU A C 1
ATOM 669 O O . GLU A 1 88 ? 10.122 7.679 -17.879 1.00 91.25 88 GLU A O 1
ATOM 674 N N . GLY A 1 89 ? 9.576 7.596 -20.049 1.00 89.69 89 GLY A N 1
ATOM 675 C CA . GLY A 1 89 ? 10.735 6.796 -20.450 1.00 89.69 89 GLY A CA 1
ATOM 676 C C . GLY A 1 89 ? 10.604 5.285 -20.224 1.00 89.69 89 GLY A C 1
ATOM 677 O O . GLY A 1 89 ? 11.505 4.531 -20.604 1.00 89.69 89 GLY A O 1
ATOM 678 N N . TRP A 1 90 ? 9.490 4.796 -19.660 1.00 90.25 90 TRP A N 1
ATOM 679 C CA . TRP A 1 90 ? 9.255 3.355 -19.542 1.00 90.25 90 TRP A CA 1
ATOM 680 C C . TRP A 1 90 ? 9.226 2.666 -20.915 1.00 90.25 90 TRP A C 1
ATOM 682 O O . TRP A 1 90 ? 8.395 2.972 -21.767 1.00 90.25 90 TRP A O 1
ATOM 692 N N . GLY A 1 91 ? 10.097 1.671 -21.098 1.00 88.94 91 GLY A N 1
ATOM 693 C CA . GLY A 1 91 ? 10.165 0.867 -22.321 1.00 88.94 91 GLY A CA 1
ATOM 694 C C . GLY A 1 91 ? 11.046 1.446 -23.431 1.00 88.94 91 GLY A C 1
ATOM 695 O O . GLY A 1 91 ? 11.235 0.764 -24.432 1.00 88.94 91 GLY A O 1
ATOM 696 N N . LEU A 1 92 ? 11.628 2.641 -23.248 1.00 91.50 92 LEU A N 1
ATOM 697 C CA . LEU A 1 92 ? 12.588 3.213 -24.205 1.00 91.50 92 LEU A CA 1
ATOM 698 C C . LEU A 1 92 ? 13.959 2.525 -24.153 1.00 91.50 92 LEU A C 1
ATOM 700 O O . LEU A 1 92 ? 14.655 2.451 -25.160 1.00 91.50 92 LEU A O 1
ATOM 704 N N . ALA A 1 93 ? 14.341 2.006 -22.986 1.00 87.31 93 ALA A N 1
ATOM 705 C CA . ALA A 1 93 ? 15.579 1.266 -22.782 1.00 87.31 93 ALA A CA 1
ATOM 706 C C . ALA A 1 93 ? 15.32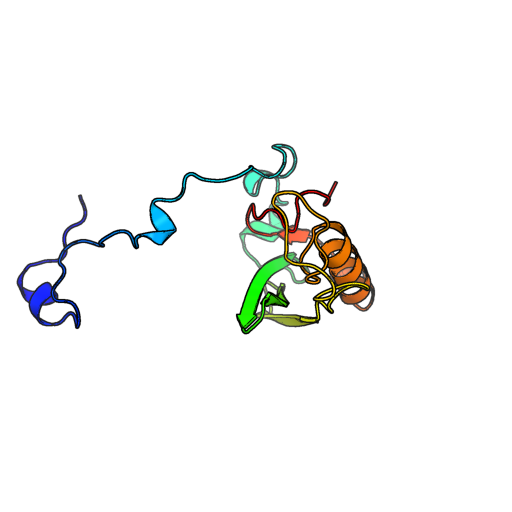6 -0.011 -21.960 1.00 87.31 93 ALA A C 1
ATOM 708 O O . ALA A 1 93 ? 14.396 -0.047 -21.142 1.00 87.31 93 ALA A O 1
ATOM 709 N N . PRO A 1 94 ? 16.147 -1.064 -22.134 1.00 87.00 94 PRO A N 1
ATOM 710 C CA . PRO A 1 94 ? 16.084 -2.251 -21.291 1.00 87.00 94 PRO A CA 1
ATOM 711 C C . PRO A 1 94 ? 16.291 -1.911 -19.801 1.00 87.00 94 PRO A C 1
ATOM 713 O O . PRO A 1 94 ? 17.165 -1.103 -19.477 1.00 87.00 94 PRO A O 1
ATOM 716 N N . PRO A 1 95 ? 15.546 -2.538 -18.868 1.00 83.00 95 PRO A N 1
ATOM 717 C CA . PRO A 1 95 ? 15.741 -2.311 -17.440 1.00 83.00 95 PRO A CA 1
ATOM 718 C C . PRO A 1 95 ? 17.139 -2.743 -16.991 1.00 83.00 95 PRO A C 1
ATOM 720 O O . PRO A 1 95 ? 17.530 -3.896 -17.176 1.00 83.00 95 PRO A O 1
ATOM 723 N N . VAL A 1 96 ? 17.861 -1.843 -16.327 1.00 85.81 96 VAL A N 1
ATOM 724 C CA . VAL A 1 96 ? 19.152 -2.142 -15.696 1.00 85.81 96 VAL A CA 1
ATOM 725 C C . VAL A 1 96 ? 18.989 -2.343 -14.191 1.00 85.81 96 VAL A C 1
ATOM 727 O O . VAL A 1 96 ? 18.087 -1.793 -13.553 1.00 85.81 96 VAL A O 1
ATOM 730 N N . LYS A 1 97 ? 19.859 -3.161 -13.591 1.00 80.25 97 LYS A N 1
ATOM 731 C CA . LYS A 1 97 ? 19.864 -3.381 -12.139 1.00 80.25 97 LYS A CA 1
ATOM 732 C C . LYS A 1 97 ? 20.151 -2.056 -11.422 1.00 80.25 97 LYS A C 1
ATOM 734 O O . LYS A 1 97 ? 21.121 -1.392 -11.759 1.00 80.25 97 LYS A O 1
ATOM 739 N N . ASN A 1 98 ? 19.333 -1.713 -10.424 1.00 79.75 98 ASN A N 1
ATOM 740 C CA . ASN A 1 98 ? 19.372 -0.429 -9.705 1.00 79.75 98 ASN A CA 1
ATOM 741 C C . ASN A 1 98 ? 19.147 0.810 -10.598 1.00 79.75 98 ASN A C 1
ATOM 743 O O . ASN A 1 98 ? 19.490 1.916 -10.196 1.00 79.75 98 ASN A O 1
ATOM 747 N N . GLY A 1 99 ? 18.580 0.632 -11.795 1.00 81.88 99 GLY A N 1
ATOM 748 C CA . GLY A 1 99 ? 18.119 1.741 -12.624 1.00 81.88 99 GLY A CA 1
ATOM 749 C C . GLY A 1 99 ? 16.843 2.393 -12.080 1.00 81.88 99 GLY A C 1
ATOM 750 O O . GLY A 1 99 ? 16.247 1.892 -11.118 1.00 81.88 99 GLY A O 1
ATOM 751 N N . PRO A 1 100 ? 16.392 3.488 -12.711 1.00 85.88 100 PRO A N 1
ATOM 752 C CA . PRO A 1 100 ? 15.190 4.199 -12.296 1.00 85.88 100 PRO A CA 1
ATOM 753 C C . PRO A 1 100 ? 13.957 3.283 -12.330 1.00 85.88 100 PRO A C 1
ATOM 755 O O . PRO A 1 100 ? 13.759 2.485 -13.252 1.00 85.88 100 PRO A O 1
ATOM 758 N N . ALA A 1 101 ? 13.108 3.399 -11.308 1.00 87.31 101 ALA A N 1
ATOM 759 C CA . ALA A 1 101 ? 11.931 2.555 -11.120 1.00 87.31 101 ALA A CA 1
ATOM 760 C C . ALA A 1 101 ? 10.725 3.048 -11.945 1.00 87.31 101 ALA A C 1
ATOM 762 O O . ALA A 1 101 ? 9.668 3.376 -11.413 1.00 87.31 101 ALA A O 1
ATOM 763 N N . LEU A 1 102 ? 10.881 3.073 -13.269 1.00 90.12 102 LEU A N 1
ATOM 764 C CA . LEU A 1 102 ? 9.915 3.668 -14.201 1.00 90.12 102 LEU A CA 1
ATOM 765 C C . LEU A 1 102 ? 8.630 2.839 -14.411 1.00 90.12 102 LEU A C 1
ATOM 767 O O . LEU A 1 102 ? 7.705 3.278 -15.088 1.00 90.12 102 LEU A O 1
ATOM 771 N N . SER A 1 103 ? 8.532 1.641 -13.827 1.00 86.31 103 SER A N 1
ATOM 772 C CA . SER A 1 103 ? 7.349 0.773 -13.949 1.00 86.31 103 SER A CA 1
ATOM 773 C C . SER A 1 103 ? 6.131 1.243 -13.147 1.00 86.31 103 SER A C 1
ATOM 775 O O . SER A 1 103 ? 5.091 0.599 -13.230 1.00 86.31 103 SER A O 1
ATOM 777 N N . GLY A 1 104 ? 6.256 2.312 -12.355 1.00 87.19 104 GLY A N 1
ATOM 778 C CA . GLY A 1 104 ? 5.155 2.905 -11.585 1.00 87.19 104 GLY A CA 1
ATOM 779 C C . GLY A 1 104 ? 5.040 2.435 -10.134 1.00 87.19 104 GLY A C 1
ATOM 780 O O . GLY A 1 104 ? 4.478 3.141 -9.311 1.00 87.19 104 GLY A O 1
ATOM 781 N N . TYR A 1 105 ? 5.624 1.286 -9.784 1.00 88.06 105 TYR A N 1
ATOM 782 C CA . TYR A 1 105 ? 5.647 0.764 -8.405 1.00 88.06 105 TYR A CA 1
ATOM 783 C C . TYR A 1 105 ? 6.973 1.017 -7.666 1.00 88.06 105 TYR A C 1
ATOM 785 O O . TYR A 1 105 ? 7.293 0.354 -6.681 1.00 88.06 105 TYR A O 1
ATOM 793 N N . GLY A 1 106 ? 7.789 1.951 -8.162 1.00 88.25 106 GLY A N 1
ATOM 794 C CA . GLY A 1 106 ? 8.925 2.469 -7.399 1.00 88.25 106 GLY A CA 1
ATOM 795 C C . GLY A 1 106 ? 8.459 3.219 -6.151 1.00 88.25 106 GLY A C 1
ATOM 796 O O . GLY A 1 106 ? 7.328 3.699 -6.117 1.00 88.25 106 GLY A O 1
ATOM 797 N N . ALA A 1 107 ? 9.334 3.352 -5.152 1.00 85.88 107 ALA A N 1
ATOM 798 C CA . ALA A 1 107 ? 8.945 3.907 -3.856 1.00 85.88 107 ALA A CA 1
ATOM 799 C C . ALA A 1 107 ? 8.359 5.324 -3.930 1.00 85.88 107 ALA A C 1
ATOM 801 O O . ALA A 1 107 ? 7.340 5.606 -3.310 1.00 85.88 107 ALA A O 1
ATOM 802 N N . GLU A 1 108 ? 8.947 6.193 -4.750 1.00 86.44 108 GLU A N 1
ATOM 803 C CA . GLU A 1 108 ? 8.458 7.562 -4.946 1.00 86.44 108 GLU A CA 1
ATOM 804 C C . GLU A 1 108 ? 7.077 7.597 -5.614 1.00 86.44 108 GLU A C 1
ATOM 806 O O . GLU A 1 108 ? 6.154 8.234 -5.107 1.00 86.44 108 GLU A O 1
ATOM 811 N N . ALA A 1 109 ? 6.910 6.867 -6.722 1.00 90.00 109 ALA A N 1
ATOM 812 C CA . ALA A 1 109 ? 5.648 6.807 -7.457 1.00 90.00 109 ALA A CA 1
ATOM 813 C C . ALA A 1 109 ? 4.523 6.195 -6.611 1.00 90.00 109 ALA A C 1
ATOM 815 O O . ALA A 1 109 ? 3.398 6.697 -6.609 1.00 90.00 109 ALA A O 1
ATOM 816 N N . MET A 1 110 ? 4.838 5.148 -5.847 1.00 90.00 110 MET A N 1
ATOM 817 C CA . MET A 1 110 ? 3.891 4.515 -4.941 1.00 90.00 110 MET A CA 1
ATOM 818 C C . MET A 1 110 ? 3.481 5.450 -3.800 1.00 90.00 110 MET A C 1
ATOM 820 O O . MET A 1 110 ? 2.285 5.601 -3.555 1.00 90.00 110 MET A O 1
ATOM 824 N N . ASN A 1 111 ? 4.433 6.120 -3.144 1.00 89.75 111 ASN A N 1
ATOM 825 C CA . ASN A 1 111 ? 4.132 7.098 -2.097 1.00 89.75 111 ASN A CA 1
ATOM 826 C C . ASN A 1 111 ? 3.241 8.228 -2.618 1.00 89.75 111 ASN A C 1
ATOM 828 O O . ASN A 1 111 ? 2.224 8.537 -1.999 1.00 89.75 111 ASN A O 1
ATOM 832 N N . ALA A 1 112 ? 3.578 8.810 -3.771 1.00 91.62 112 ALA A N 1
ATOM 833 C CA . ALA A 1 112 ? 2.788 9.877 -4.377 1.00 91.62 112 ALA A CA 1
ATOM 834 C C . ALA A 1 112 ? 1.346 9.423 -4.664 1.00 91.62 112 ALA A C 1
ATOM 836 O O . ALA A 1 112 ? 0.391 10.117 -4.306 1.00 91.62 112 ALA A O 1
ATOM 837 N N . ALA A 1 113 ? 1.176 8.230 -5.243 1.00 93.88 113 ALA A N 1
ATOM 838 C CA . ALA A 1 113 ? -0.138 7.675 -5.550 1.00 93.88 113 ALA A CA 1
ATOM 839 C C . ALA A 1 113 ? -0.959 7.361 -4.285 1.00 93.88 113 ALA A C 1
ATOM 841 O O . ALA A 1 113 ? -2.158 7.653 -4.239 1.00 93.88 113 ALA A O 1
ATOM 842 N N . LEU A 1 114 ? -0.328 6.810 -3.241 1.00 93.19 114 LEU A N 1
ATOM 843 C CA . LEU A 1 114 ? -0.977 6.540 -1.955 1.00 93.19 114 LEU A CA 1
ATOM 844 C C . LEU A 1 114 ? -1.406 7.831 -1.254 1.00 93.19 114 LEU A C 1
ATOM 846 O O . LEU A 1 114 ? -2.543 7.912 -0.793 1.00 93.19 114 LEU A O 1
ATOM 850 N N . ILE A 1 115 ? -0.537 8.846 -1.209 1.00 93.00 115 ILE A N 1
ATOM 851 C CA . ILE A 1 115 ? -0.853 10.155 -0.622 1.00 93.00 115 ILE A CA 1
ATOM 852 C C . ILE A 1 115 ? -2.052 10.772 -1.341 1.00 93.00 115 ILE A C 1
ATOM 854 O O . ILE A 1 115 ? -3.016 11.167 -0.685 1.00 93.00 115 ILE A O 1
ATOM 858 N N . ALA A 1 116 ? -2.026 10.806 -2.675 1.00 94.75 116 ALA A N 1
ATOM 859 C CA . ALA A 1 116 ? -3.110 11.368 -3.473 1.00 94.75 116 ALA A CA 1
ATOM 860 C C . ALA A 1 116 ? -4.439 10.628 -3.251 1.00 94.75 116 ALA A C 1
ATOM 862 O O . ALA A 1 116 ? -5.481 11.262 -3.093 1.00 94.75 116 ALA A O 1
ATOM 863 N N . SER A 1 117 ? -4.402 9.295 -3.190 1.00 94.62 117 SER A N 1
ATOM 864 C CA . SER A 1 117 ? -5.606 8.472 -3.025 1.00 94.62 117 SER A CA 1
ATOM 865 C C . SER A 1 117 ? -6.186 8.583 -1.613 1.00 94.62 117 SER A C 1
ATOM 867 O O . SER A 1 117 ? -7.383 8.803 -1.440 1.00 94.62 117 SER A O 1
ATOM 869 N N . LEU A 1 118 ? -5.340 8.510 -0.580 1.00 92.88 118 LEU A N 1
ATOM 870 C CA . LEU A 1 118 ? -5.777 8.633 0.811 1.00 92.88 118 LEU A CA 1
ATOM 871 C C . LEU A 1 118 ? -6.241 10.054 1.146 1.00 92.88 118 LEU A C 1
ATOM 873 O O . LEU A 1 118 ? -7.123 10.208 1.987 1.00 92.88 118 LEU A O 1
ATOM 877 N N . ALA A 1 119 ? -5.708 11.092 0.491 1.00 94.81 119 ALA A N 1
ATOM 878 C CA . ALA A 1 119 ? -6.135 12.478 0.699 1.00 94.81 119 ALA A CA 1
ATOM 879 C C . ALA A 1 119 ? -7.624 12.716 0.390 1.00 94.81 119 ALA A C 1
ATOM 881 O O . ALA A 1 119 ? -8.210 13.645 0.945 1.00 94.81 119 ALA A O 1
ATOM 882 N N . GLN A 1 120 ? -8.245 11.861 -0.429 1.00 94.25 120 GLN A N 1
ATOM 883 C CA . GLN A 1 120 ? -9.679 11.907 -0.734 1.00 94.25 120 GLN A CA 1
ATOM 884 C C . GLN A 1 120 ? -10.555 11.441 0.439 1.00 94.25 120 GLN A C 1
ATOM 886 O O . GLN A 1 120 ? -11.760 11.686 0.454 1.00 94.25 120 GLN A O 1
ATOM 891 N N . LEU A 1 121 ? -9.968 10.768 1.433 1.00 94.00 121 LEU A N 1
ATOM 892 C CA . LEU A 1 121 ? -10.689 10.261 2.590 1.00 94.00 121 LEU A CA 1
ATOM 893 C C . LEU A 1 121 ? -10.805 11.321 3.701 1.00 94.00 121 LEU A C 1
ATOM 895 O O . LEU A 1 121 ? -9.858 12.082 3.963 1.00 94.00 121 LEU A O 1
ATOM 899 N N . PRO A 1 122 ? -11.921 11.322 4.455 1.00 95.50 122 PRO A N 1
ATOM 900 C CA . PRO A 1 122 ? -12.036 12.077 5.697 1.00 95.50 122 PRO A CA 1
ATOM 901 C C . PRO A 1 122 ? -10.834 11.840 6.616 1.00 95.50 122 PRO A C 1
ATOM 903 O O . PRO A 1 122 ? -10.313 10.727 6.708 1.00 95.50 122 PRO A O 1
ATOM 906 N N . LYS A 1 123 ? -10.385 12.884 7.323 1.00 93.56 123 LYS A N 1
ATOM 907 C CA . LYS A 1 123 ? -9.205 12.813 8.207 1.00 93.56 123 LYS A CA 1
ATOM 908 C C . LYS A 1 123 ? -9.337 11.705 9.257 1.00 93.56 123 LYS A C 1
ATOM 910 O O . LYS A 1 123 ? -8.360 11.049 9.586 1.00 93.56 123 LYS A O 1
ATOM 915 N N . GLN A 1 124 ? -10.557 11.463 9.723 1.00 93.00 124 GLN A N 1
ATOM 916 C CA . GLN A 1 124 ? -10.901 10.444 10.710 1.00 93.00 124 GLN A CA 1
ATOM 917 C C . GLN A 1 124 ? -10.591 9.024 10.219 1.00 93.00 124 GLN A C 1
ATOM 919 O O . GLN A 1 124 ? -10.273 8.163 11.030 1.00 93.00 124 GLN A O 1
ATOM 924 N N . LEU A 1 125 ? -10.636 8.790 8.903 1.00 94.00 125 LEU A N 1
ATOM 925 C CA . LEU A 1 125 ? -10.321 7.499 8.295 1.00 94.00 125 LEU A CA 1
ATOM 926 C C . LEU A 1 125 ? -8.840 7.352 7.935 1.00 94.00 125 LEU A C 1
ATOM 928 O O . LEU A 1 125 ? -8.461 6.317 7.411 1.00 94.00 125 LEU A O 1
ATOM 932 N N . ARG A 1 126 ? -7.981 8.339 8.194 1.00 93.62 126 ARG A N 1
ATOM 933 C CA . ARG A 1 126 ? -6.551 8.291 7.848 1.00 93.62 126 ARG A CA 1
ATOM 934 C C . ARG A 1 126 ? -5.686 8.044 9.089 1.00 93.62 126 ARG A C 1
ATOM 936 O O . ARG A 1 126 ? -4.881 8.899 9.440 1.00 93.62 126 ARG A O 1
ATOM 943 N N . GLN A 1 127 ? -5.873 6.908 9.769 1.00 92.62 127 GLN A N 1
ATOM 944 C CA . GLN A 1 127 ? -5.150 6.609 11.015 1.00 92.62 127 GLN A CA 1
ATOM 945 C C . GLN A 1 127 ? -3.784 5.978 10.751 1.00 92.62 127 GLN A C 1
ATOM 947 O O . GLN A 1 127 ? -2.750 6.607 10.954 1.00 92.62 127 GLN A O 1
ATOM 952 N N . THR A 1 128 ? -3.757 4.724 10.298 1.00 91.38 128 THR A N 1
ATOM 953 C CA . THR A 1 128 ? -2.499 4.017 10.024 1.00 91.38 128 THR A CA 1
ATOM 954 C C . THR A 1 128 ? -2.583 3.246 8.721 1.00 91.38 128 THR A C 1
ATOM 956 O O . THR A 1 128 ? -3.639 2.722 8.379 1.00 91.38 128 THR A O 1
ATOM 959 N N . LEU A 1 129 ? -1.461 3.141 8.012 1.00 90.62 129 LEU A N 1
ATOM 960 C CA . LEU A 1 129 ? -1.289 2.238 6.880 1.00 90.62 129 LEU A CA 1
ATOM 961 C C . LEU A 1 129 ? -0.180 1.250 7.229 1.00 90.62 129 LEU A C 1
ATOM 963 O O . LEU A 1 129 ? 0.919 1.640 7.613 1.00 90.62 129 LEU A O 1
ATOM 967 N N . THR A 1 130 ? -0.491 -0.035 7.126 1.00 88.88 130 THR A N 1
ATOM 968 C CA . THR A 1 130 ? 0.478 -1.122 7.281 1.00 88.88 130 THR A CA 1
ATOM 969 C C . THR A 1 130 ? 0.733 -1.759 5.929 1.00 88.88 130 THR A C 1
ATOM 971 O O . THR A 1 130 ? -0.195 -1.905 5.143 1.00 88.88 130 THR A O 1
ATOM 974 N N . TRP A 1 131 ? 1.978 -2.133 5.666 1.00 86.31 131 TRP A N 1
ATOM 975 C CA . TRP A 1 131 ? 2.399 -2.763 4.419 1.00 86.31 131 TRP A CA 1
ATOM 976 C C . TRP A 1 131 ? 3.427 -3.846 4.726 1.00 86.31 131 TRP A C 1
ATOM 978 O O . TRP A 1 131 ? 4.018 -3.860 5.815 1.00 86.31 131 TRP A O 1
ATOM 988 N N . ASP A 1 132 ? 3.652 -4.753 3.782 1.00 75.94 132 ASP A N 1
ATOM 989 C CA . ASP A 1 132 ? 4.778 -5.669 3.887 1.00 75.94 132 ASP A CA 1
ATOM 990 C C . ASP A 1 132 ? 6.124 -4.919 3.739 1.00 75.94 132 ASP A C 1
ATOM 992 O O . ASP A 1 132 ? 6.188 -3.721 3.467 1.00 75.94 132 ASP A O 1
ATOM 996 N N . ARG A 1 133 ? 7.245 -5.601 3.990 1.00 67.12 133 ARG A N 1
ATOM 997 C CA . ARG A 1 133 ? 8.580 -4.981 3.889 1.00 67.12 133 ARG A CA 1
ATOM 998 C C . ARG A 1 133 ? 9.120 -4.974 2.454 1.00 67.12 133 ARG A C 1
ATOM 1000 O O . ARG A 1 133 ? 10.324 -5.158 2.263 1.00 67.12 133 ARG A O 1
ATOM 1007 N N . GLY A 1 134 ? 8.252 -4.832 1.458 1.00 71.94 134 GLY A N 1
ATOM 1008 C CA . GLY A 1 134 ? 8.646 -4.685 0.067 1.00 71.94 134 GLY A CA 1
ATOM 1009 C C . GLY A 1 134 ? 9.449 -3.403 -0.196 1.00 71.94 134 GLY A C 1
ATOM 1010 O O . GLY A 1 134 ? 9.447 -2.445 0.578 1.00 71.94 134 GLY A O 1
ATOM 1011 N N . LYS A 1 135 ? 10.197 -3.388 -1.305 1.00 71.81 135 LYS A N 1
ATOM 1012 C CA . LYS A 1 135 ? 11.075 -2.259 -1.684 1.00 71.81 135 LYS A CA 1
ATOM 1013 C C . LYS A 1 135 ? 10.295 -1.040 -2.169 1.00 71.81 135 LYS A C 1
ATOM 1015 O O . LYS A 1 135 ? 10.828 0.065 -2.193 1.00 71.81 135 LYS A O 1
ATOM 1020 N N . GLU A 1 136 ? 9.053 -1.248 -2.565 1.00 71.62 136 GLU A N 1
ATOM 1021 C CA . GLU A 1 136 ? 8.104 -0.240 -3.015 1.00 71.62 136 GLU A CA 1
ATOM 1022 C C . GLU A 1 136 ? 7.695 0.752 -1.914 1.00 71.62 136 GLU A C 1
ATOM 1024 O O . GLU A 1 136 ? 7.124 1.785 -2.219 1.00 71.62 136 GLU A O 1
ATOM 1029 N N . LEU A 1 137 ? 8.056 0.504 -0.651 1.00 68.50 137 LEU A N 1
ATOM 1030 C CA . LEU A 1 137 ? 7.951 1.489 0.430 1.00 68.50 137 LEU A CA 1
ATOM 1031 C C . LEU A 1 137 ? 9.305 1.877 1.020 1.00 68.50 137 LEU A C 1
ATOM 1033 O O . LEU A 1 137 ? 9.368 2.421 2.112 1.00 68.50 137 LEU A O 1
ATOM 1037 N N . ALA A 1 138 ? 10.423 1.652 0.331 1.00 68.31 138 ALA A N 1
ATOM 1038 C CA . ALA A 1 138 ? 11.734 2.013 0.878 1.00 68.31 138 ALA A CA 1
ATOM 1039 C C . ALA A 1 138 ? 11.885 3.520 1.196 1.00 68.31 138 ALA A C 1
ATOM 1041 O O . ALA A 1 138 ? 12.696 3.871 2.046 1.00 68.31 138 ALA A O 1
ATOM 1042 N N . ALA A 1 139 ? 11.093 4.390 0.559 1.00 64.75 139 ALA A N 1
ATOM 1043 C CA . ALA A 1 139 ? 11.126 5.846 0.727 1.00 64.75 139 ALA A CA 1
ATOM 1044 C C . ALA A 1 139 ? 9.956 6.402 1.570 1.00 64.75 139 ALA A C 1
ATOM 1046 O O . ALA A 1 139 ? 9.572 7.549 1.395 1.00 64.75 139 ALA A O 1
ATOM 1047 N N . HIS A 1 140 ? 9.319 5.591 2.422 1.00 59.81 140 HIS A N 1
ATOM 1048 C CA . HIS A 1 140 ? 8.134 5.981 3.210 1.00 59.81 140 HIS A CA 1
ATOM 1049 C C . HIS A 1 140 ? 8.404 6.923 4.405 1.00 59.81 140 HIS A C 1
ATOM 1051 O O . HIS A 1 140 ? 7.452 7.258 5.111 1.00 59.81 140 HIS A O 1
ATOM 1057 N N . ALA A 1 141 ? 9.670 7.269 4.667 1.00 52.53 141 ALA A N 1
ATOM 1058 C CA . ALA A 1 141 ? 10.105 8.074 5.811 1.00 52.53 141 ALA A CA 1
ATOM 1059 C C . ALA A 1 141 ? 10.066 9.578 5.518 1.00 52.53 141 ALA A C 1
ATOM 1061 O O . ALA A 1 141 ? 10.407 9.957 4.375 1.00 52.53 141 ALA A O 1
#

Sequence (141 aa):
RGALKRELVACLRTGRALRVPRARTQNKPQGHVTADVVISKRPAEAADRAVPGHWEGDLIIGAGRSAIATVVERKSRSVMLVHLPRLEGWGLAPPVKNGPALSGYGAEAMNAALIASLAQLPKQLRQTLTWDRGKELAAHA